Protein AF-A0A4D4K3Z1-F1 (afdb_monomer_lite)

Organism: NCBI:txid68175

pLDDT: mean 79.56, std 26.76, range [26.59, 98.88]

InterPro domains:
  IPR036237 Xylose isomerase-like superfamily [SSF51658] (2-98)

Sequence (167 aa):
MLKTAVQEQLLPGDTLQAKWDVAQAAGYDAIELRAKGDFHFASRLDELQQARKDGVVMPTVCVDMLHFLGAFDEDLRRDAVAQMKSQLTVIAEIGGLGAQTPASYGMFSRRLPPSSPRAPRRRTARSCWPALPNSASTRARRASRSSWSRSTGTRTTWSTGWNRPPT

Foldseek 3Di:
DDAAEEEQVVFDDDALVNSQVVCVVVPHPAYAYELEPPLVLVVCLVSLLVCLVVPHHHQEYEYDYQAACLDPDPVSNVRNVVSLVSNQVSCVSSPHHHYDDDSTPPQDDCVDPVNDHDDDPPPPPPPPDDPDPDDDDPDPDPDDDDDDDDDDDDDDDDDDDDDDDDD

Radius of gyration: 27.9 Å; chains: 1; bounding box: 69×47×74 Å

Secondary structure (DSSP, 8-state):
----EEEGGGS-SSSHHHHHHHHHHTT-SEEEEEEETTTHHHHTHHHHHHHHHTT----EEEEE-S--TT-SSHHHHHHHHHHHHHHHHHHHHTT--EEE--S-SSS--TTSSS-SPPPP----TTSSS------S-SS--SS-------------------PPPP-

Structure (mmCIF, N/CA/C/O backbone):
data_AF-A0A4D4K3Z1-F1
#
_entry.id   AF-A0A4D4K3Z1-F1
#
loop_
_atom_site.group_PDB
_atom_site.id
_atom_site.type_symbol
_atom_site.label_atom_id
_atom_site.label_alt_id
_atom_site.label_comp_id
_atom_site.label_asym_id
_atom_site.label_entity_id
_atom_site.label_seq_id
_atom_site.pdbx_PDB_ins_code
_atom_site.Cartn_x
_atom_site.Cartn_y
_atom_site.Cartn_z
_atom_site.occupancy
_atom_site.B_iso_or_equiv
_atom_site.auth_seq_id
_atom_site.auth_comp_id
_atom_site.auth_asym_id
_atom_site.auth_atom_id
_atom_site.pdbx_PDB_model_num
ATOM 1 N N . MET A 1 1 ? 6.687 -8.630 22.818 1.00 84.44 1 MET A N 1
ATOM 2 C CA . MET A 1 1 ? 5.637 -9.445 22.171 1.00 84.44 1 MET A CA 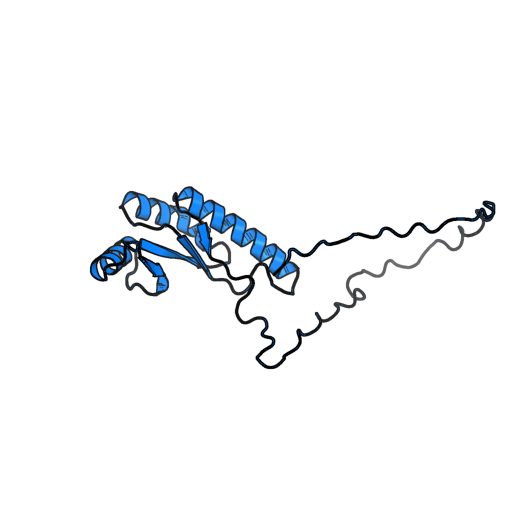1
ATOM 3 C C . MET A 1 1 ? 5.712 -9.190 20.672 1.00 84.44 1 MET A C 1
ATOM 5 O O . MET A 1 1 ? 5.969 -8.049 20.301 1.00 84.44 1 MET A O 1
ATOM 9 N N . LEU A 1 2 ? 5.608 -10.226 19.837 1.00 94.75 2 LEU A N 1
ATOM 10 C CA . LEU A 1 2 ? 5.626 -10.089 18.374 1.00 94.75 2 LEU A CA 1
ATOM 11 C C . LEU A 1 2 ? 4.287 -9.501 17.912 1.00 94.75 2 LEU A C 1
ATOM 13 O O . LEU A 1 2 ? 3.258 -10.008 18.339 1.00 94.75 2 LEU A O 1
ATOM 17 N N . LYS A 1 3 ? 4.311 -8.465 17.062 1.00 96.38 3 LYS A N 1
ATOM 18 C CA . LYS A 1 3 ? 3.110 -7.943 16.395 1.00 96.38 3 LYS A CA 1
ATOM 19 C C . LYS A 1 3 ? 2.961 -8.580 15.022 1.00 96.38 3 LYS A C 1
ATOM 21 O O . LYS A 1 3 ? 3.946 -8.666 14.286 1.00 96.38 3 LYS A O 1
ATOM 26 N N . THR A 1 4 ? 1.752 -8.993 14.678 1.00 98.12 4 THR A N 1
ATOM 27 C CA . THR A 1 4 ? 1.434 -9.666 13.417 1.00 98.12 4 THR A CA 1
ATOM 28 C C . THR A 1 4 ? 0.368 -8.904 12.641 1.00 98.12 4 THR A C 1
ATOM 30 O O . THR A 1 4 ? -0.524 -8.289 13.217 1.00 98.12 4 THR A O 1
ATOM 33 N N . ALA A 1 5 ? 0.471 -8.940 11.316 1.00 98.44 5 ALA A N 1
ATOM 34 C CA . ALA A 1 5 ? -0.517 -8.371 10.412 1.00 98.44 5 ALA A CA 1
ATOM 35 C C . ALA A 1 5 ? -0.939 -9.422 9.384 1.00 98.44 5 ALA A C 1
ATOM 37 O O . ALA A 1 5 ? -0.175 -10.339 9.072 1.00 98.44 5 ALA A O 1
ATOM 38 N N . VAL A 1 6 ? -2.143 -9.262 8.846 1.00 98.69 6 VAL A N 1
ATOM 39 C CA . VAL A 1 6 ? -2.710 -10.119 7.800 1.00 98.69 6 VAL A CA 1
ATOM 40 C C . VAL A 1 6 ? -3.044 -9.286 6.570 1.00 98.69 6 VAL A C 1
ATOM 42 O O . VAL A 1 6 ? -3.505 -8.153 6.687 1.00 98.69 6 VAL A O 1
ATOM 45 N N . GLN A 1 7 ? -2.798 -9.832 5.380 1.00 98.56 7 GLN A N 1
ATOM 46 C CA . GLN A 1 7 ? -3.092 -9.119 4.141 1.00 98.56 7 GLN A CA 1
ATOM 47 C C . GLN A 1 7 ? -4.600 -9.014 3.891 1.00 98.56 7 GLN A C 1
ATOM 49 O O . GLN A 1 7 ? -5.339 -9.989 4.032 1.00 98.56 7 GLN A O 1
ATOM 54 N N . GLU A 1 8 ? -5.039 -7.829 3.473 1.00 98.56 8 GLU A N 1
ATOM 55 C CA . GLU A 1 8 ? -6.443 -7.425 3.349 1.00 98.56 8 GLU A CA 1
ATOM 56 C C . GLU A 1 8 ? -7.311 -8.395 2.528 1.00 98.56 8 GLU A C 1
ATOM 58 O O . GLU A 1 8 ? -8.483 -8.599 2.842 1.00 98.56 8 GLU A O 1
ATOM 63 N N . GLN A 1 9 ? -6.767 -8.989 1.463 1.00 96.81 9 GLN A N 1
ATOM 64 C CA . GLN A 1 9 ? -7.505 -9.902 0.582 1.00 96.81 9 GLN A CA 1
ATOM 65 C C . GLN A 1 9 ? -7.733 -11.300 1.169 1.00 96.81 9 GLN A C 1
ATOM 67 O O . GLN A 1 9 ? -8.486 -12.077 0.589 1.00 96.81 9 GLN A O 1
ATOM 72 N N . LEU A 1 10 ? -7.059 -11.640 2.270 1.00 98.00 10 LEU A N 1
ATOM 73 C CA . LEU A 1 10 ? -7.222 -12.925 2.957 1.00 98.00 10 LEU A CA 1
ATOM 74 C C . LEU A 1 10 ? -8.355 -12.885 3.990 1.00 98.00 10 LEU A C 1
ATOM 76 O O . LEU A 1 10 ? -8.778 -13.931 4.475 1.00 98.00 10 LEU A O 1
ATOM 80 N N . LEU A 1 11 ? -8.838 -11.686 4.323 1.00 98.31 11 LEU A N 1
ATOM 81 C CA . LEU A 1 11 ? -9.915 -11.474 5.277 1.00 98.31 11 LEU A CA 1
ATOM 82 C C . LEU A 1 11 ? -11.273 -11.436 4.557 1.00 98.31 11 LEU A C 1
ATOM 84 O O . LEU A 1 11 ? -11.432 -10.652 3.613 1.00 98.31 11 LEU A O 1
ATOM 88 N N . PRO A 1 12 ? -12.266 -12.233 4.991 1.00 98.00 12 PRO A N 1
ATOM 89 C CA . PRO A 1 12 ? -13.636 -12.105 4.510 1.00 98.00 12 PRO A CA 1
ATOM 90 C C . PRO A 1 12 ? -14.274 -10.800 5.009 1.00 98.00 12 PRO A C 1
ATOM 92 O O . PRO A 1 12 ? -13.917 -10.286 6.068 1.00 98.00 12 PRO A O 1
ATOM 95 N N . GLY A 1 13 ? -15.249 -10.294 4.253 1.00 97.12 13 GLY A N 1
ATOM 96 C CA . GLY A 1 13 ? -16.005 -9.087 4.584 1.00 97.12 13 GLY A CA 1
ATOM 97 C C . GLY A 1 13 ? -15.939 -8.026 3.488 1.00 97.12 13 GLY A C 1
ATOM 98 O O . GLY A 1 13 ? -14.945 -7.910 2.767 1.00 97.12 13 GLY A O 1
ATOM 99 N N . ASP A 1 14 ? -17.010 -7.241 3.389 1.00 97.19 14 ASP A N 1
ATOM 100 C CA . ASP A 1 14 ? -17.176 -6.228 2.340 1.00 97.19 14 ASP A CA 1
ATOM 101 C C . ASP A 1 14 ? -16.607 -4.855 2.734 1.00 97.19 14 ASP A C 1
ATOM 103 O O . ASP A 1 14 ? -16.372 -4.012 1.872 1.00 97.19 14 ASP A O 1
ATOM 107 N N . THR A 1 15 ? -16.345 -4.631 4.027 1.00 98.38 15 THR A N 1
ATOM 108 C CA . THR A 1 15 ? -15.773 -3.386 4.565 1.00 98.38 15 THR A CA 1
ATOM 109 C C . THR A 1 15 ? -14.514 -3.659 5.383 1.00 98.38 15 THR A C 1
ATOM 111 O O . THR A 1 15 ? -14.310 -4.763 5.894 1.00 98.38 15 THR A O 1
ATOM 114 N N . LEU A 1 16 ? -13.659 -2.644 5.547 1.00 98.62 16 LEU A N 1
ATOM 115 C CA . LEU A 1 16 ? -12.454 -2.754 6.377 1.00 98.62 16 LEU A CA 1
ATOM 116 C C . LEU A 1 16 ? -12.773 -2.999 7.854 1.00 98.62 16 LEU A C 1
ATOM 118 O O . LEU A 1 16 ? -12.012 -3.687 8.522 1.00 98.62 16 LEU A O 1
ATOM 122 N N . GLN A 1 17 ? -13.904 -2.499 8.344 1.00 98.75 17 GLN A N 1
ATOM 123 C CA . GLN A 1 17 ? -14.390 -2.719 9.703 1.00 98.75 17 GLN A CA 1
ATOM 124 C C . GLN A 1 17 ? -14.770 -4.191 9.907 1.00 98.75 17 GLN A C 1
ATOM 126 O O . GLN A 1 17 ? -14.273 -4.826 10.829 1.00 98.75 17 GLN A O 1
ATOM 131 N N . ALA A 1 18 ? -15.550 -4.776 8.989 1.00 98.75 18 ALA A N 1
ATOM 132 C CA . ALA A 1 18 ? -15.897 -6.196 9.062 1.00 98.75 18 ALA A CA 1
ATOM 133 C C . ALA A 1 18 ? -14.648 -7.090 8.969 1.00 98.75 18 ALA A C 1
ATOM 135 O O . ALA A 1 18 ? -14.500 -8.056 9.716 1.00 98.75 18 ALA A O 1
ATOM 136 N N . LYS A 1 19 ? -13.703 -6.735 8.089 1.00 98.88 19 LYS A N 1
ATOM 137 C CA . LYS A 1 19 ? -12.403 -7.415 8.000 1.00 98.88 19 LYS A CA 1
ATOM 138 C C . LYS A 1 19 ? -11.589 -7.269 9.289 1.00 98.88 19 LYS A C 1
ATOM 140 O O . LYS A 1 19 ? -10.905 -8.210 9.682 1.00 98.88 19 LYS A O 1
ATOM 145 N N . TRP A 1 20 ? -11.660 -6.115 9.950 1.00 98.81 20 TRP A N 1
ATOM 146 C CA . TRP A 1 20 ? -10.966 -5.850 11.208 1.00 98.81 20 TRP A CA 1
ATOM 147 C C . TRP A 1 20 ? -11.503 -6.690 12.361 1.00 98.81 20 TRP A C 1
ATOM 149 O O . TRP A 1 20 ? -10.710 -7.246 13.119 1.00 98.81 20 TRP A O 1
ATOM 159 N N . ASP A 1 21 ? -12.818 -6.871 12.445 1.00 98.69 21 ASP A N 1
ATOM 160 C CA . ASP A 1 21 ? -13.427 -7.772 13.426 1.00 98.69 21 ASP A CA 1
ATOM 161 C C . ASP A 1 21 ? -12.905 -9.206 13.260 1.00 98.69 21 ASP A C 1
ATOM 163 O O . ASP A 1 21 ? -12.521 -9.856 14.235 1.00 98.69 21 ASP A O 1
ATOM 167 N N . VAL A 1 22 ? -12.795 -9.681 12.014 1.00 98.75 22 VAL A N 1
ATOM 168 C CA . VAL A 1 22 ? -12.236 -11.008 11.715 1.00 98.75 22 VAL A CA 1
ATOM 169 C C . VAL A 1 22 ? -10.745 -11.083 12.050 1.00 98.75 22 VAL A C 1
ATOM 171 O O . VAL A 1 22 ? -10.296 -12.074 12.625 1.00 98.75 22 VAL A O 1
ATOM 174 N N . ALA A 1 23 ? -9.971 -10.044 11.726 1.00 98.69 23 ALA A N 1
ATOM 175 C CA . ALA A 1 23 ? -8.544 -9.989 12.033 1.00 98.69 23 ALA A CA 1
ATOM 176 C C . ALA A 1 23 ? -8.290 -10.070 13.547 1.00 98.69 23 ALA A C 1
ATOM 178 O O . ALA A 1 23 ? -7.469 -10.876 13.987 1.00 98.69 23 ALA A O 1
ATOM 179 N N . GLN A 1 24 ? -9.043 -9.302 14.340 1.00 98.56 24 GLN A N 1
ATOM 180 C CA . GLN A 1 24 ? -8.954 -9.325 15.799 1.00 98.56 24 GLN A CA 1
ATOM 181 C C . GLN A 1 24 ? -9.377 -10.679 16.372 1.00 98.56 24 GLN A C 1
ATOM 183 O O . GLN A 1 24 ? -8.676 -11.227 17.222 1.00 98.56 24 GLN A O 1
ATOM 188 N N . ALA A 1 25 ? -10.476 -11.261 15.880 1.00 98.56 25 ALA A N 1
ATOM 189 C CA . ALA A 1 25 ? -10.926 -12.585 16.310 1.00 98.56 25 ALA A CA 1
ATOM 190 C C . ALA A 1 25 ? -9.891 -13.687 16.012 1.00 98.56 25 ALA A C 1
ATOM 192 O O . ALA A 1 25 ? -9.774 -14.649 16.770 1.00 98.56 25 ALA A O 1
ATOM 193 N N . ALA A 1 26 ? -9.116 -13.535 14.934 1.00 98.19 26 ALA A N 1
ATOM 194 C CA . ALA A 1 26 ? -8.017 -14.429 14.575 1.00 98.19 26 ALA A CA 1
ATOM 195 C C . ALA A 1 26 ? -6.696 -14.132 15.317 1.00 98.19 26 ALA A C 1
ATOM 197 O O . ALA A 1 26 ? -5.736 -14.888 15.171 1.00 98.19 26 ALA A O 1
ATOM 198 N N . GLY A 1 27 ? -6.635 -13.064 16.120 1.00 98.19 27 GLY A N 1
ATOM 199 C CA . GLY A 1 27 ? -5.460 -12.689 16.911 1.00 98.19 27 GLY A CA 1
ATOM 200 C C . GLY A 1 27 ? -4.410 -11.859 16.166 1.00 98.19 27 GLY A C 1
ATOM 201 O O . GLY A 1 27 ? -3.275 -11.775 16.634 1.00 98.19 27 GLY A O 1
ATOM 202 N N . TYR A 1 28 ? -4.756 -11.254 15.026 1.00 98.62 28 TYR A N 1
ATOM 203 C CA . TYR A 1 28 ? -3.880 -10.304 14.337 1.00 98.62 28 TYR A CA 1
ATOM 204 C C . TYR A 1 28 ? -3.954 -8.913 14.970 1.00 98.62 28 TYR A C 1
ATOM 206 O O . TYR A 1 28 ? -5.015 -8.454 15.386 1.00 98.62 28 TYR A O 1
ATOM 214 N N . ASP A 1 29 ? -2.827 -8.203 14.965 1.00 98.56 29 ASP A N 1
ATOM 215 C CA . ASP A 1 29 ? -2.718 -6.848 15.512 1.00 98.56 29 ASP A CA 1
ATOM 216 C C . ASP A 1 29 ? -3.020 -5.755 14.472 1.00 98.56 29 ASP A C 1
ATOM 218 O O . ASP A 1 29 ? -3.081 -4.573 14.818 1.00 98.56 29 ASP A O 1
ATOM 222 N N . ALA A 1 30 ? -3.124 -6.119 13.189 1.00 98.69 30 ALA A N 1
ATOM 223 C CA . ALA A 1 30 ? -3.214 -5.173 12.081 1.00 98.69 30 ALA A CA 1
ATOM 224 C C . ALA A 1 30 ? -3.653 -5.813 10.751 1.00 98.69 30 ALA A C 1
ATOM 226 O O . ALA A 1 30 ? -3.501 -7.018 10.535 1.00 98.69 30 ALA A O 1
ATOM 227 N N . ILE A 1 31 ? -4.096 -4.966 9.818 1.00 98.81 31 ILE A N 1
ATOM 228 C CA . ILE A 1 31 ? -4.326 -5.302 8.408 1.00 98.81 31 ILE A CA 1
ATOM 229 C C . ILE A 1 31 ? -3.220 -4.681 7.546 1.00 98.81 31 ILE A C 1
ATOM 231 O O . ILE A 1 31 ? -2.993 -3.473 7.587 1.00 98.81 31 ILE A O 1
ATOM 235 N N . GLU A 1 32 ? -2.559 -5.489 6.720 1.00 98.81 32 GLU A N 1
ATOM 236 C CA . GLU A 1 32 ? -1.735 -4.995 5.616 1.00 98.81 32 GLU A CA 1
ATOM 237 C C . GLU A 1 32 ? -2.620 -4.783 4.384 1.00 98.81 32 GLU A C 1
ATOM 239 O O . GLU A 1 32 ? -3.145 -5.733 3.801 1.00 98.81 32 GLU A O 1
ATOM 244 N N . LEU A 1 33 ? -2.808 -3.521 4.003 1.00 98.81 33 LEU A N 1
ATOM 245 C CA . LEU A 1 33 ? -3.702 -3.121 2.920 1.00 98.81 33 LEU A CA 1
ATOM 246 C C . LEU A 1 33 ? -3.246 -3.653 1.560 1.00 98.81 33 LEU A C 1
ATOM 248 O O . LEU A 1 33 ? -2.057 -3.864 1.321 1.00 98.81 33 LEU A O 1
ATOM 252 N N . ARG A 1 34 ? -4.185 -3.788 0.623 1.00 98.12 34 ARG A N 1
ATOM 253 C CA . ARG A 1 34 ? -3.887 -4.128 -0.771 1.00 98.12 34 ARG A CA 1
ATOM 254 C C . ARG A 1 34 ? -3.827 -2.867 -1.636 1.00 98.12 34 ARG A C 1
ATOM 256 O O . ARG A 1 34 ? -4.861 -2.282 -1.971 1.00 98.12 34 ARG A O 1
ATOM 263 N N . ALA A 1 35 ? -2.629 -2.488 -2.083 1.00 97.19 35 ALA A N 1
ATOM 264 C CA . ALA A 1 35 ? -2.448 -1.416 -3.062 1.00 97.19 35 ALA A CA 1
ATOM 265 C C . ALA A 1 35 ? -2.536 -1.949 -4.491 1.00 97.19 35 ALA A C 1
ATOM 267 O O . ALA A 1 35 ? -1.520 -2.139 -5.165 1.00 97.19 35 ALA A O 1
ATOM 268 N N . LYS A 1 36 ? -3.766 -2.163 -4.965 1.00 97.06 36 LYS A N 1
ATOM 269 C CA . LYS A 1 36 ? -4.001 -2.447 -6.382 1.00 97.06 36 LYS A CA 1
ATOM 270 C C . LYS A 1 36 ? -3.511 -1.273 -7.246 1.00 97.06 36 LYS A C 1
ATOM 272 O O . LYS A 1 36 ? -3.716 -0.113 -6.877 1.00 97.06 36 LYS A O 1
ATOM 277 N N . GLY A 1 37 ? -2.877 -1.595 -8.375 1.00 95.44 37 GLY A N 1
ATOM 278 C CA . GLY A 1 37 ? -2.403 -0.633 -9.378 1.00 95.44 37 GLY A CA 1
ATOM 279 C C . GLY A 1 37 ? -3.506 0.199 -10.036 1.00 95.44 37 GLY A C 1
ATOM 280 O O . GLY A 1 37 ? -4.649 0.225 -9.579 1.00 95.44 37 GLY A O 1
ATOM 281 N N . ASP A 1 38 ? -3.151 0.899 -11.114 1.00 97.44 38 ASP A N 1
ATOM 282 C CA . ASP A 1 38 ? -4.041 1.823 -11.835 1.00 97.44 38 ASP A CA 1
ATOM 283 C C . ASP A 1 38 ? -4.632 2.917 -10.929 1.00 97.44 38 ASP A C 1
ATOM 285 O O . ASP A 1 38 ? -5.770 3.343 -11.102 1.00 97.44 38 ASP A O 1
ATOM 289 N N . PHE A 1 39 ? -3.860 3.355 -9.925 1.00 98.19 39 PHE A N 1
ATOM 290 C CA . PHE A 1 39 ? -4.276 4.328 -8.909 1.00 98.19 39 PHE A CA 1
ATOM 291 C C . PHE A 1 39 ? -5.526 3.932 -8.101 1.00 98.19 39 PHE A C 1
ATOM 293 O O . PHE A 1 39 ? -6.070 4.757 -7.366 1.00 98.19 39 PHE A O 1
ATOM 300 N N . HIS A 1 40 ? -5.944 2.662 -8.143 1.00 98.12 40 HIS A N 1
ATOM 301 C CA . HIS A 1 40 ? -7.095 2.169 -7.385 1.00 98.12 40 HIS A CA 1
ATOM 302 C C . HIS A 1 40 ? -6.917 2.340 -5.870 1.00 98.12 40 HIS A C 1
ATOM 304 O O . HIS A 1 40 ? -7.874 2.582 -5.141 1.00 98.12 40 HIS A O 1
ATOM 310 N N . PHE A 1 41 ? -5.690 2.226 -5.358 1.00 98.06 41 PHE A N 1
ATOM 311 C CA . PHE A 1 41 ? -5.448 2.494 -3.941 1.00 98.06 41 PHE A CA 1
ATOM 312 C C . PHE A 1 41 ? -5.749 3.953 -3.561 1.00 98.06 41 PHE A C 1
ATOM 314 O O . PHE A 1 41 ? -6.319 4.205 -2.504 1.00 98.06 41 PHE A O 1
ATOM 321 N N . ALA A 1 42 ? -5.446 4.907 -4.446 1.00 98.50 42 ALA A N 1
ATOM 322 C CA . ALA A 1 42 ? -5.753 6.316 -4.219 1.00 98.50 42 ALA A CA 1
ATOM 323 C C . ALA A 1 42 ? -7.249 6.618 -4.293 1.00 98.50 42 ALA A C 1
ATOM 325 O O . ALA A 1 42 ? -7.736 7.426 -3.507 1.00 98.50 42 ALA A O 1
ATOM 326 N N . SER A 1 43 ? -8.003 5.931 -5.158 1.00 98.50 43 SER A N 1
ATOM 327 C CA . SER A 1 43 ? -9.461 6.102 -5.205 1.00 98.50 43 SER A CA 1
ATOM 328 C C . SER A 1 43 ? -10.178 5.621 -3.939 1.00 98.50 43 SER A C 1
ATOM 330 O O . SER A 1 43 ? -11.351 5.925 -3.764 1.00 98.50 43 SER A O 1
ATOM 332 N N . ARG A 1 44 ? -9.495 4.880 -3.054 1.00 98.19 44 ARG A N 1
ATOM 333 C CA . ARG A 1 44 ? -10.029 4.419 -1.764 1.00 98.19 44 ARG A CA 1
ATOM 334 C C . ARG A 1 44 ? -9.731 5.364 -0.598 1.00 98.19 44 ARG A C 1
ATOM 336 O O . ARG A 1 44 ? -10.053 5.020 0.532 1.00 98.19 44 ARG A O 1
ATOM 343 N N . LEU A 1 45 ? -9.101 6.522 -0.819 1.00 98.62 45 LEU A N 1
ATOM 344 C CA . LEU A 1 45 ? -8.611 7.360 0.284 1.00 98.62 45 LEU A CA 1
ATOM 345 C C . LEU A 1 45 ? -9.697 7.684 1.325 1.00 98.62 45 LEU A C 1
ATOM 347 O O . LEU A 1 45 ? -9.442 7.526 2.517 1.00 98.62 45 LEU A O 1
ATOM 351 N N . ASP A 1 46 ? -10.905 8.047 0.893 1.00 98.56 46 ASP A N 1
ATOM 352 C CA . ASP A 1 46 ? -12.010 8.374 1.806 1.00 98.56 46 ASP A CA 1
ATOM 353 C C . ASP A 1 46 ? -12.445 7.163 2.655 1.00 98.56 46 ASP A C 1
ATOM 355 O O . ASP A 1 46 ? -12.614 7.280 3.870 1.00 98.56 46 ASP A O 1
ATOM 359 N N . GLU A 1 47 ? -12.556 5.979 2.039 1.00 98.56 47 GLU A N 1
ATOM 360 C CA . GLU A 1 47 ? -12.841 4.706 2.725 1.00 98.56 47 GLU A CA 1
ATOM 361 C C . GLU A 1 47 ? -11.767 4.407 3.782 1.00 98.56 47 GLU A C 1
ATOM 363 O O . GLU A 1 47 ? -12.080 4.090 4.930 1.00 98.56 47 GLU A O 1
ATOM 368 N N . LEU A 1 48 ? -10.492 4.553 3.411 1.00 98.75 48 LEU A N 1
ATOM 369 C CA . LEU A 1 48 ? -9.350 4.273 4.280 1.00 98.75 48 LEU A CA 1
ATOM 370 C C . LEU A 1 48 ? -9.267 5.263 5.450 1.00 98.75 48 LEU A C 1
ATOM 372 O O . LEU A 1 48 ? -8.979 4.874 6.584 1.00 98.75 48 LEU A O 1
ATOM 376 N N . GLN A 1 49 ? -9.546 6.543 5.203 1.00 98.75 49 GLN A N 1
ATOM 377 C CA . GLN A 1 49 ? -9.616 7.554 6.254 1.00 98.75 49 GLN A CA 1
ATOM 378 C C . GLN A 1 49 ? -10.763 7.272 7.224 1.00 98.75 49 GLN A C 1
ATOM 380 O O . GLN A 1 49 ? -10.584 7.442 8.432 1.00 98.75 49 GLN A O 1
ATOM 385 N N . GLN A 1 50 ? -11.920 6.831 6.726 1.00 98.75 50 GLN A N 1
ATOM 386 C CA . GLN A 1 50 ? -13.039 6.457 7.585 1.00 98.75 50 GLN A CA 1
ATOM 387 C C . GLN A 1 50 ? -12.705 5.221 8.427 1.00 98.75 50 GLN A C 1
ATOM 389 O O . GLN A 1 50 ? -12.833 5.274 9.646 1.00 98.75 50 GLN A O 1
ATOM 394 N N . ALA A 1 51 ? -12.159 4.165 7.820 1.00 98.75 51 ALA A N 1
ATOM 395 C CA . ALA A 1 51 ? -11.711 2.973 8.541 1.00 98.75 51 ALA A CA 1
ATOM 396 C C . ALA A 1 51 ? -10.691 3.305 9.644 1.00 98.75 51 ALA A C 1
ATOM 398 O O . ALA A 1 51 ? -10.791 2.795 10.760 1.00 98.75 51 ALA A O 1
ATOM 399 N N . ARG A 1 52 ? -9.747 4.220 9.379 1.00 98.56 52 ARG A N 1
ATOM 400 C CA . ARG A 1 52 ? -8.813 4.711 10.404 1.00 98.56 52 ARG A CA 1
ATOM 401 C C . ARG A 1 52 ? -9.540 5.413 11.555 1.00 98.56 52 ARG A C 1
ATOM 403 O O . ARG A 1 52 ? -9.195 5.170 12.709 1.00 98.56 52 ARG A O 1
ATOM 410 N N . LYS A 1 53 ? -10.505 6.295 11.264 1.00 98.62 53 LYS A N 1
ATOM 411 C CA . LYS A 1 53 ? -11.300 6.993 12.296 1.00 98.62 53 LYS A CA 1
ATOM 412 C C . LYS A 1 53 ? -12.091 6.009 13.157 1.00 98.62 53 LYS A C 1
ATOM 414 O O . LYS A 1 53 ? -12.190 6.218 14.361 1.00 98.62 53 LYS A O 1
ATOM 419 N N . ASP A 1 54 ? -12.571 4.930 12.549 1.00 98.69 54 ASP A N 1
ATOM 420 C CA . ASP A 1 54 ? -13.321 3.866 13.222 1.00 98.69 54 ASP A CA 1
ATOM 421 C C . ASP A 1 54 ? -12.415 2.890 14.001 1.00 98.69 54 ASP A C 1
ATOM 423 O O . ASP A 1 54 ? -12.906 1.971 14.652 1.00 98.69 54 ASP A O 1
ATOM 427 N N . GLY A 1 55 ? -11.091 3.088 13.972 1.00 98.50 55 GLY A N 1
ATOM 428 C CA . GLY A 1 55 ? -10.130 2.335 14.779 1.00 98.50 55 GLY A CA 1
ATOM 429 C C . GLY A 1 55 ? -9.480 1.139 14.081 1.00 98.50 55 GLY A C 1
ATOM 430 O O . GLY A 1 55 ? -8.775 0.374 14.739 1.00 98.50 55 GLY A O 1
ATOM 431 N N . VAL A 1 56 ? -9.659 0.972 12.767 1.00 98.75 56 VAL A N 1
ATOM 432 C CA . VAL A 1 56 ? -8.984 -0.092 12.010 1.00 98.75 56 VAL A CA 1
ATOM 433 C C . VAL A 1 56 ? -7.480 0.191 11.929 1.00 98.75 56 VAL A C 1
ATOM 435 O O . VAL A 1 56 ? -7.047 1.259 11.486 1.00 98.75 56 VAL A O 1
ATOM 438 N N . VAL A 1 57 ? -6.660 -0.784 12.332 1.00 98.62 57 VAL A N 1
ATOM 439 C CA . VAL A 1 57 ? -5.196 -0.650 12.377 1.00 98.62 57 VAL A CA 1
ATOM 440 C C . VAL A 1 57 ? -4.579 -1.099 11.049 1.00 98.62 57 VAL A C 1
ATOM 442 O O . VAL A 1 57 ? -4.541 -2.289 10.743 1.00 98.62 57 VAL A O 1
ATOM 445 N N . MET A 1 58 ? -4.068 -0.143 10.262 1.00 98.69 58 MET A N 1
ATOM 446 C CA . MET A 1 58 ? -3.573 -0.361 8.888 1.00 98.69 58 MET A CA 1
ATOM 447 C C . MET A 1 58 ? -2.143 0.182 8.694 1.00 98.69 58 MET A C 1
ATOM 449 O O . MET A 1 58 ? -1.950 1.233 8.079 1.00 98.69 58 MET A O 1
ATOM 453 N N . PRO A 1 59 ? -1.112 -0.464 9.266 1.00 98.38 59 PRO A N 1
ATOM 454 C CA . PRO A 1 59 ? 0.232 0.099 9.336 1.00 98.38 59 PRO A CA 1
ATOM 455 C C . PRO A 1 59 ? 1.010 -0.028 8.026 1.00 98.38 59 PRO A C 1
ATOM 457 O O . PRO A 1 59 ? 1.952 0.729 7.818 1.00 98.38 59 PRO A O 1
ATOM 460 N N . THR A 1 60 ? 0.681 -0.975 7.153 1.00 98.62 60 THR A N 1
ATOM 461 C CA . THR A 1 60 ? 1.425 -1.212 5.911 1.00 98.62 60 THR A CA 1
ATOM 462 C C . THR A 1 60 ? 0.485 -1.481 4.753 1.00 98.62 60 THR A C 1
ATOM 464 O O . THR A 1 60 ? -0.695 -1.785 4.932 1.00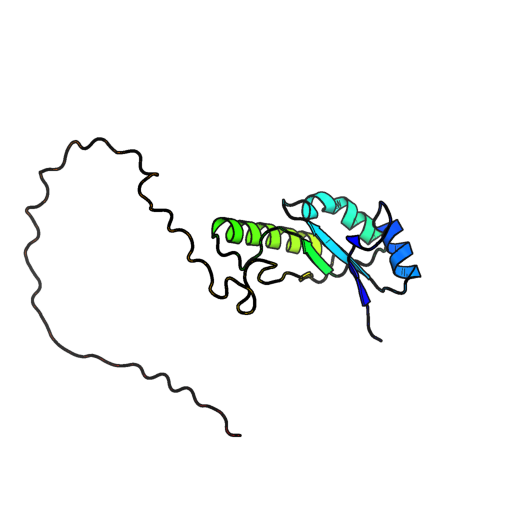 98.62 60 THR A O 1
ATOM 467 N N . VAL A 1 61 ? 1.027 -1.359 3.546 1.00 98.56 61 VAL A N 1
ATOM 468 C CA . VAL A 1 61 ? 0.348 -1.735 2.313 1.00 98.56 61 VAL A CA 1
ATOM 469 C C . VAL A 1 61 ? 1.250 -2.638 1.475 1.00 98.56 61 VAL A C 1
ATOM 471 O O . VAL A 1 61 ? 2.445 -2.374 1.348 1.00 98.56 61 VAL A O 1
ATOM 474 N N . CYS A 1 62 ? 0.695 -3.700 0.900 1.00 98.31 62 CYS A N 1
ATOM 475 C CA . CYS A 1 62 ? 1.370 -4.561 -0.063 1.00 98.31 62 CYS A CA 1
ATOM 476 C C . CYS A 1 62 ? 1.021 -4.116 -1.484 1.00 98.31 62 CYS A C 1
ATOM 478 O O . CYS A 1 62 ? -0.155 -3.958 -1.829 1.00 98.31 62 CYS A O 1
ATOM 480 N N . VAL A 1 63 ? 2.044 -3.909 -2.308 1.00 97.44 63 VAL A N 1
ATOM 481 C CA . VAL A 1 63 ? 1.872 -3.513 -3.706 1.00 97.44 63 VAL A CA 1
ATOM 482 C C . VAL A 1 63 ? 1.326 -4.677 -4.524 1.00 97.44 63 VAL A C 1
ATOM 484 O O . VAL A 1 63 ? 1.973 -5.717 -4.633 1.00 97.44 63 VAL A O 1
ATOM 487 N N . ASP A 1 64 ? 0.173 -4.469 -5.158 1.00 96.69 64 ASP A N 1
ATOM 488 C CA . ASP A 1 64 ? -0.472 -5.442 -6.036 1.00 96.69 64 ASP A CA 1
ATOM 489 C C . ASP A 1 64 ? -0.646 -4.871 -7.448 1.00 96.69 64 ASP A C 1
ATOM 491 O O . ASP A 1 64 ? -1.639 -4.226 -7.797 1.00 96.69 64 ASP A O 1
ATOM 495 N N . MET A 1 65 ? 0.384 -5.078 -8.264 1.00 94.69 65 MET A N 1
ATOM 496 C CA . MET A 1 65 ? 0.465 -4.592 -9.637 1.00 94.69 65 MET A CA 1
ATOM 497 C C . MET A 1 65 ? 1.130 -5.637 -10.531 1.00 94.69 65 MET A C 1
ATOM 499 O O . MET A 1 65 ? 1.879 -6.495 -10.062 1.00 94.69 65 MET A O 1
ATOM 503 N N . LEU A 1 66 ? 0.899 -5.540 -11.841 1.00 92.88 66 LEU A N 1
ATOM 504 C CA . LEU A 1 66 ? 1.490 -6.455 -12.827 1.00 92.88 66 LEU A CA 1
ATOM 505 C C . LEU A 1 66 ? 2.951 -6.125 -13.173 1.00 92.88 66 LEU A C 1
ATOM 507 O O . LEU A 1 66 ? 3.631 -6.911 -13.834 1.00 92.88 66 LEU A O 1
ATOM 511 N N . HIS A 1 67 ? 3.455 -4.981 -12.713 1.00 95.31 67 HIS A N 1
ATOM 512 C CA . HIS A 1 67 ? 4.819 -4.517 -12.938 1.00 95.31 67 HIS A CA 1
ATOM 513 C C . HIS A 1 67 ? 5.342 -3.746 -11.725 1.00 95.31 67 HIS A C 1
ATOM 515 O O . HIS A 1 67 ? 4.587 -3.194 -10.930 1.00 95.31 67 HIS A O 1
ATOM 521 N N . PHE A 1 68 ? 6.668 -3.725 -11.588 1.00 97.12 68 PHE A N 1
ATOM 522 C CA . PHE A 1 68 ? 7.374 -3.184 -10.425 1.00 97.12 68 PHE A CA 1
ATOM 523 C C . PHE A 1 68 ? 8.590 -2.364 -10.866 1.00 97.12 68 PHE A C 1
ATOM 525 O O . PHE A 1 68 ? 8.949 -2.331 -12.045 1.00 97.12 68 PHE A O 1
ATOM 532 N N . LEU A 1 69 ? 9.274 -1.748 -9.902 1.00 96.69 69 LEU A N 1
ATOM 533 C CA . LEU A 1 69 ? 10.444 -0.892 -10.130 1.00 96.69 69 LEU A CA 1
ATOM 534 C C . LEU A 1 69 ? 11.569 -1.575 -10.930 1.00 96.69 69 LEU A C 1
ATOM 536 O O . LEU A 1 69 ? 12.303 -0.913 -11.659 1.00 96.69 69 LEU A O 1
ATOM 540 N N . GLY A 1 70 ? 11.700 -2.897 -10.815 1.00 95.56 70 GLY A N 1
ATOM 541 C CA . GLY A 1 70 ? 12.686 -3.705 -11.526 1.00 95.56 70 GLY A CA 1
ATOM 542 C C . GLY A 1 70 ? 12.271 -4.155 -12.928 1.00 95.56 70 GLY A C 1
ATOM 543 O O . GLY A 1 70 ? 12.997 -4.958 -13.511 1.00 95.56 70 GLY A O 1
ATOM 544 N N . ALA A 1 71 ? 11.138 -3.691 -13.474 1.00 95.12 71 ALA A N 1
ATOM 545 C CA . ALA A 1 71 ? 10.688 -4.070 -14.815 1.00 95.12 71 ALA A CA 1
ATOM 546 C C . ALA A 1 71 ? 11.784 -3.843 -15.876 1.00 95.12 71 ALA A C 1
ATOM 548 O O . ALA A 1 71 ? 12.515 -2.852 -15.838 1.00 95.12 71 ALA A O 1
ATOM 549 N N . PHE A 1 72 ? 11.921 -4.750 -16.847 1.00 92.69 72 PHE A N 1
ATOM 550 C CA . PHE A 1 72 ? 12.878 -4.552 -17.946 1.00 92.69 72 PHE A CA 1
ATOM 551 C C . PHE A 1 72 ? 12.421 -3.469 -18.927 1.00 92.69 72 PHE A C 1
ATOM 553 O O . PHE A 1 72 ? 13.256 -2.713 -19.432 1.00 92.69 72 PHE A O 1
ATOM 560 N N . ASP A 1 73 ? 11.111 -3.374 -19.153 1.00 93.81 73 ASP A N 1
ATOM 561 C CA . ASP A 1 73 ? 10.493 -2.329 -19.962 1.00 93.81 73 ASP A CA 1
ATOM 562 C C . ASP A 1 73 ? 10.557 -0.974 -19.240 1.00 93.81 73 ASP A C 1
ATOM 564 O O . ASP A 1 73 ? 10.252 -0.866 -18.051 1.00 93.81 73 ASP A O 1
ATOM 568 N N . GLU A 1 74 ? 11.010 0.059 -19.948 1.00 95.88 74 GLU A N 1
ATOM 569 C CA . GLU A 1 74 ? 11.207 1.383 -19.361 1.00 95.88 74 GLU A CA 1
ATOM 570 C C . GLU A 1 74 ? 9.887 2.091 -19.050 1.00 95.88 74 GLU A C 1
ATOM 572 O O . GLU A 1 74 ? 9.793 2.763 -18.023 1.00 95.88 74 GLU A O 1
ATOM 577 N N . ASP A 1 75 ? 8.871 1.918 -19.890 1.00 97.25 75 ASP A N 1
ATOM 578 C CA . ASP A 1 75 ? 7.575 2.566 -19.721 1.00 97.25 75 ASP A CA 1
ATOM 579 C C . ASP A 1 75 ? 6.878 1.981 -18.486 1.00 97.25 75 ASP A C 1
ATOM 581 O O . ASP A 1 75 ? 6.395 2.733 -17.639 1.00 97.25 75 ASP A O 1
ATOM 585 N N . LEU A 1 76 ? 6.962 0.656 -18.305 1.00 96.75 76 LEU A N 1
ATOM 586 C CA . LEU A 1 76 ? 6.481 -0.018 -17.093 1.00 96.75 76 LEU A CA 1
ATOM 587 C C . LEU A 1 76 ? 7.245 0.415 -15.835 1.00 96.75 76 LEU A C 1
ATOM 589 O O . LEU A 1 76 ? 6.634 0.596 -14.785 1.00 96.75 76 LEU A O 1
ATOM 593 N N . ARG A 1 77 ? 8.568 0.632 -15.905 1.00 97.06 77 ARG A N 1
ATOM 594 C CA . ARG A 1 77 ? 9.304 1.190 -14.752 1.00 97.06 77 ARG A CA 1
ATOM 595 C C . ARG A 1 77 ? 8.833 2.596 -14.405 1.00 97.06 77 ARG A C 1
ATOM 597 O O . ARG A 1 77 ? 8.704 2.911 -13.223 1.00 97.06 77 ARG A O 1
ATOM 604 N N . ARG A 1 78 ? 8.612 3.453 -15.408 1.00 98.25 78 ARG A N 1
ATOM 605 C CA . ARG A 1 78 ? 8.138 4.825 -15.173 1.00 98.25 78 ARG A CA 1
ATOM 606 C C . ARG A 1 78 ? 6.741 4.825 -14.559 1.00 98.25 78 ARG A C 1
ATOM 608 O O . ARG A 1 78 ? 6.519 5.580 -13.615 1.00 98.25 78 ARG A O 1
ATOM 615 N N . ASP A 1 79 ? 5.855 3.944 -15.018 1.00 98.31 79 ASP A N 1
ATOM 616 C CA . ASP A 1 79 ? 4.540 3.769 -14.399 1.00 98.31 79 ASP A CA 1
ATOM 617 C C . ASP A 1 79 ? 4.647 3.248 -12.956 1.00 98.31 79 ASP A C 1
ATOM 619 O O . ASP A 1 79 ? 4.081 3.853 -12.050 1.00 98.31 79 ASP A O 1
ATOM 623 N N . ALA A 1 80 ? 5.475 2.227 -12.691 1.00 98.19 80 ALA A N 1
ATOM 624 C CA . ALA A 1 80 ? 5.696 1.724 -11.330 1.00 98.19 80 ALA A CA 1
ATOM 625 C C . ALA A 1 80 ? 6.155 2.828 -10.362 1.00 98.19 80 ALA A C 1
ATOM 627 O O . ALA A 1 80 ? 5.719 2.863 -9.214 1.00 98.19 80 ALA A O 1
ATOM 628 N N . VAL A 1 81 ? 7.004 3.761 -10.809 1.00 98.44 81 VAL A N 1
ATOM 629 C CA . VAL A 1 81 ? 7.408 4.922 -9.996 1.00 98.44 81 VAL A CA 1
ATOM 630 C C . VAL A 1 81 ? 6.222 5.845 -9.702 1.00 98.44 81 VAL A C 1
ATOM 632 O O . VAL A 1 81 ? 6.101 6.328 -8.576 1.00 98.44 81 VAL A O 1
ATOM 635 N N . ALA A 1 82 ? 5.351 6.102 -10.680 1.00 98.50 82 ALA A N 1
ATOM 636 C CA . ALA A 1 82 ? 4.160 6.927 -10.481 1.00 98.50 82 ALA A CA 1
ATOM 637 C C . ALA A 1 82 ? 3.182 6.277 -9.488 1.00 98.50 82 ALA A C 1
ATOM 639 O O . ALA A 1 82 ? 2.732 6.933 -8.546 1.00 98.50 82 ALA A O 1
ATOM 640 N N . GLN A 1 83 ? 2.935 4.975 -9.640 1.00 98.31 83 GLN A N 1
ATOM 641 C CA . GLN A 1 83 ? 2.095 4.193 -8.733 1.00 98.31 83 GLN A CA 1
ATOM 642 C C . GLN A 1 83 ? 2.673 4.170 -7.313 1.00 98.31 83 GLN A C 1
ATOM 644 O O . GLN A 1 83 ? 1.963 4.474 -6.359 1.00 98.31 83 GLN A O 1
ATOM 649 N N . MET A 1 84 ? 3.976 3.903 -7.157 1.00 98.38 84 MET A N 1
ATOM 650 C CA . MET A 1 84 ? 4.636 3.898 -5.845 1.00 98.38 84 MET A CA 1
ATOM 651 C C . MET A 1 84 ? 4.528 5.246 -5.135 1.00 98.38 84 MET A C 1
ATOM 653 O O . MET A 1 84 ? 4.268 5.280 -3.936 1.00 98.38 84 MET A O 1
ATOM 657 N N . LYS A 1 85 ? 4.695 6.363 -5.856 1.00 98.62 85 LYS A N 1
ATOM 658 C CA . LYS A 1 85 ? 4.506 7.701 -5.276 1.00 98.62 85 LYS A CA 1
ATOM 659 C C . LYS A 1 85 ? 3.082 7.884 -4.764 1.00 98.62 85 LYS A C 1
ATOM 661 O O . LYS A 1 85 ? 2.908 8.303 -3.628 1.00 98.62 85 LYS A O 1
ATOM 666 N N . SER A 1 86 ? 2.086 7.523 -5.571 1.00 98.44 86 SER A N 1
ATOM 667 C CA . SER A 1 86 ? 0.680 7.599 -5.171 1.00 98.44 86 SER A CA 1
ATOM 668 C C . SER A 1 86 ? 0.385 6.736 -3.939 1.00 98.44 86 SER A C 1
ATOM 670 O O . SER A 1 86 ? -0.228 7.214 -2.988 1.00 98.44 86 SER A O 1
ATOM 672 N N . GLN A 1 87 ? 0.888 5.500 -3.902 1.00 98.38 87 GLN A N 1
ATOM 673 C CA . GLN A 1 87 ? 0.684 4.592 -2.773 1.00 98.38 87 GLN A CA 1
ATOM 674 C C . GLN A 1 87 ? 1.351 5.091 -1.489 1.00 98.38 87 GLN A C 1
ATOM 676 O O . GLN A 1 87 ? 0.743 5.018 -0.422 1.00 98.38 87 GLN A O 1
ATOM 681 N N . LEU A 1 88 ? 2.564 5.645 -1.593 1.00 98.56 88 LEU A N 1
ATOM 682 C CA . LEU A 1 88 ? 3.269 6.268 -0.472 1.00 98.56 88 LEU A CA 1
ATOM 683 C C . LEU A 1 88 ? 2.550 7.523 0.042 1.00 98.56 88 LEU A C 1
ATOM 685 O O . LEU A 1 88 ? 2.518 7.746 1.248 1.00 98.56 88 LEU A O 1
ATOM 689 N N . THR A 1 89 ? 1.944 8.316 -0.844 1.00 98.50 89 THR A N 1
ATOM 690 C CA . THR A 1 89 ? 1.096 9.442 -0.434 1.00 98.50 89 THR A CA 1
ATOM 691 C C . THR A 1 89 ? -0.115 8.948 0.352 1.00 98.50 89 THR A C 1
ATOM 693 O O . THR A 1 89 ? -0.325 9.392 1.473 1.00 98.50 89 THR A O 1
ATOM 696 N N . VAL A 1 90 ? -0.871 7.982 -0.174 1.00 98.56 90 VAL A N 1
ATOM 697 C CA . VAL A 1 90 ? -2.091 7.478 0.484 1.00 98.56 90 VAL A CA 1
ATOM 698 C C . VAL A 1 90 ? -1.786 6.846 1.842 1.00 98.56 90 VAL A C 1
ATOM 700 O O . VAL A 1 90 ? -2.469 7.148 2.817 1.00 98.56 90 VAL A O 1
ATOM 703 N N . ILE A 1 91 ? -0.751 6.000 1.940 1.00 98.50 91 ILE A N 1
ATOM 704 C CA . ILE A 1 91 ? -0.396 5.373 3.223 1.00 98.50 91 ILE A CA 1
ATOM 705 C C . ILE A 1 91 ? 0.049 6.422 4.253 1.00 98.50 91 ILE A C 1
ATOM 707 O O . I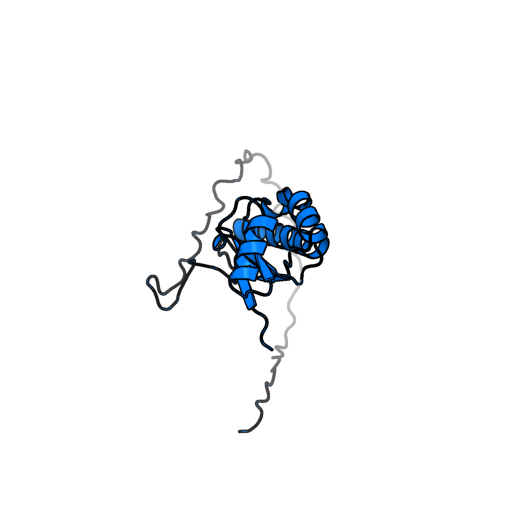LE A 1 91 ? -0.264 6.275 5.430 1.00 98.50 91 ILE A O 1
ATOM 711 N N . ALA A 1 92 ? 0.713 7.502 3.824 1.00 98.50 92 ALA A N 1
ATOM 712 C CA . ALA A 1 92 ? 1.075 8.611 4.702 1.00 98.50 92 ALA A CA 1
ATOM 713 C C . ALA A 1 92 ? -0.157 9.401 5.181 1.00 98.50 92 ALA A C 1
ATOM 715 O O . ALA A 1 92 ? -0.253 9.694 6.371 1.00 98.50 92 ALA A O 1
ATOM 716 N N . GLU A 1 93 ? -1.123 9.681 4.297 1.00 98.38 93 GLU A N 1
ATOM 717 C CA . GLU A 1 93 ? -2.388 10.364 4.636 1.00 98.38 93 GLU A CA 1
ATOM 718 C C . GLU A 1 93 ? -3.190 9.606 5.702 1.00 98.38 93 GLU A C 1
ATOM 720 O O . GLU A 1 93 ? -3.793 10.203 6.595 1.00 98.38 93 GLU A O 1
ATOM 725 N N . ILE A 1 94 ? -3.160 8.273 5.661 1.00 98.06 94 ILE A N 1
ATOM 726 C CA . ILE A 1 94 ? -3.807 7.430 6.673 1.00 98.06 94 ILE A CA 1
ATOM 727 C C . ILE A 1 94 ? -2.860 7.044 7.813 1.00 98.06 94 ILE A C 1
ATOM 729 O O . ILE A 1 94 ? -3.162 6.119 8.564 1.00 98.06 94 ILE A O 1
ATOM 733 N N . GLY A 1 95 ? -1.726 7.733 7.965 1.00 97.94 95 GLY A N 1
ATOM 734 C CA . GLY A 1 95 ? -0.777 7.574 9.070 1.00 97.94 95 GLY A CA 1
ATOM 735 C C . GLY A 1 95 ? -0.173 6.175 9.210 1.00 97.94 95 GLY A C 1
ATOM 736 O O . GLY A 1 95 ? 0.069 5.735 10.336 1.00 97.94 95 GLY A O 1
ATOM 737 N N . GLY A 1 96 ? 0.008 5.465 8.097 1.00 97.75 96 GLY A N 1
ATOM 738 C CA . GLY A 1 96 ? 0.725 4.197 8.030 1.00 97.75 96 GLY A CA 1
ATOM 739 C C . GLY A 1 96 ? 2.246 4.377 7.939 1.00 97.75 96 GLY A C 1
ATOM 740 O O . GLY A 1 96 ? 2.776 5.485 7.884 1.00 97.75 96 GLY A O 1
ATOM 741 N N . LEU A 1 97 ? 2.960 3.255 7.947 1.00 97.75 97 LEU A N 1
ATOM 742 C CA . LEU A 1 97 ? 4.417 3.170 8.069 1.00 97.75 97 LEU A CA 1
ATOM 743 C C . LEU A 1 97 ? 5.129 3.030 6.720 1.00 97.75 97 LEU A C 1
ATOM 745 O O . LEU A 1 97 ? 6.274 3.460 6.589 1.00 97.75 97 LEU A O 1
ATOM 749 N N . GLY A 1 98 ? 4.493 2.411 5.722 1.00 97.62 98 GLY A N 1
ATOM 750 C CA . GLY A 1 98 ? 5.102 2.263 4.402 1.00 97.62 98 GLY A CA 1
ATOM 751 C C . GLY A 1 98 ? 4.440 1.238 3.489 1.00 97.62 98 GLY A C 1
ATOM 752 O O . GLY A 1 98 ? 3.460 0.583 3.845 1.00 97.62 98 GLY A O 1
ATOM 753 N N . ALA A 1 99 ? 5.020 1.108 2.296 1.00 97.75 99 ALA A N 1
ATOM 754 C CA . ALA A 1 99 ? 4.587 0.193 1.248 1.00 97.75 99 ALA A CA 1
ATOM 755 C C . ALA A 1 99 ? 5.634 -0.903 1.002 1.00 97.75 99 ALA A C 1
ATOM 757 O O . ALA A 1 99 ? 6.820 -0.614 0.826 1.00 97.75 99 ALA A O 1
ATOM 758 N N . GLN A 1 100 ? 5.192 -2.158 0.963 1.00 97.44 100 GLN A N 1
ATOM 759 C CA . GLN A 1 100 ? 6.018 -3.320 0.667 1.00 97.44 100 GLN A CA 1
ATOM 760 C C . GLN A 1 100 ? 5.933 -3.668 -0.818 1.00 97.44 100 GLN A C 1
ATOM 762 O O . GLN A 1 100 ? 4.881 -4.065 -1.315 1.00 97.44 100 GLN A O 1
ATOM 767 N N . THR A 1 101 ? 7.060 -3.557 -1.519 1.00 96.81 101 THR A N 1
ATOM 768 C CA . THR A 1 101 ? 7.181 -3.933 -2.931 1.00 96.81 101 THR A CA 1
ATOM 769 C C . THR A 1 101 ? 8.377 -4.859 -3.132 1.00 96.81 101 THR A C 1
ATOM 771 O O . THR A 1 101 ? 9.463 -4.578 -2.615 1.00 96.81 101 THR A O 1
ATOM 774 N N . PRO A 1 102 ? 8.250 -5.936 -3.925 1.00 96.19 102 PRO A N 1
ATOM 775 C CA . PRO A 1 102 ? 9.424 -6.613 -4.446 1.00 96.19 102 PRO A CA 1
ATOM 776 C C . PRO A 1 102 ? 10.134 -5.710 -5.466 1.00 96.19 102 PRO A C 1
ATOM 778 O O . PRO A 1 102 ? 9.559 -4.757 -5.999 1.00 96.19 102 PRO A O 1
ATOM 781 N N . ALA A 1 103 ? 11.375 -6.054 -5.814 1.00 94.88 103 ALA A N 1
ATOM 782 C CA . ALA A 1 103 ? 12.006 -5.478 -7.003 1.00 94.88 103 ALA A CA 1
ATOM 783 C C . ALA A 1 103 ? 11.223 -5.867 -8.273 1.00 94.88 103 ALA A C 1
ATOM 785 O O . ALA A 1 103 ? 11.021 -5.048 -9.164 1.00 94.88 103 ALA A O 1
ATOM 786 N N . SER A 1 104 ? 10.764 -7.119 -8.341 1.00 94.12 104 SER A N 1
ATOM 787 C CA . SER A 1 104 ? 9.906 -7.670 -9.394 1.00 94.12 104 SER A CA 1
ATOM 788 C C . SER A 1 104 ? 9.279 -8.983 -8.926 1.00 94.12 104 SER A C 1
ATOM 790 O O . SER A 1 104 ? 9.894 -9.679 -8.117 1.00 94.12 104 SER A O 1
ATOM 792 N N . TYR A 1 105 ? 8.138 -9.372 -9.492 1.00 92.94 105 TYR A N 1
ATOM 793 C CA . TYR A 1 105 ? 7.505 -10.672 -9.260 1.00 92.94 105 TYR A CA 1
ATOM 794 C C . TYR A 1 105 ? 7.281 -11.401 -10.590 1.00 92.94 105 TYR A C 1
ATOM 796 O O . TYR A 1 105 ? 6.915 -10.775 -11.580 1.00 92.94 105 TYR A O 1
ATOM 804 N N . GLY A 1 106 ? 7.576 -12.704 -10.646 1.00 91.12 106 GLY A N 1
ATOM 805 C CA . GLY A 1 106 ? 7.353 -13.547 -11.834 1.00 91.12 106 GLY A CA 1
ATOM 806 C C . GLY A 1 106 ? 8.167 -13.203 -13.096 1.00 91.12 106 GLY A C 1
ATOM 807 O O . GLY A 1 106 ? 8.048 -13.899 -14.097 1.00 91.12 106 GLY A O 1
ATOM 808 N N . MET A 1 107 ? 9.005 -12.160 -13.071 1.00 91.12 107 MET A N 1
ATOM 809 C CA . MET A 1 107 ? 9.654 -11.628 -14.277 1.00 91.12 107 MET A CA 1
ATOM 810 C C . MET A 1 107 ? 10.870 -12.442 -14.748 1.00 91.12 107 MET A C 1
ATOM 812 O O . MET A 1 107 ? 11.045 -12.654 -15.948 1.00 91.12 107 MET A O 1
ATOM 816 N N . PHE A 1 108 ? 11.748 -12.863 -13.832 1.00 91.88 108 PHE A N 1
ATOM 817 C CA . PHE A 1 108 ? 12.957 -13.621 -14.167 1.00 91.88 108 PHE A CA 1
ATOM 818 C C . PHE A 1 108 ? 13.509 -14.377 -12.954 1.00 91.88 108 PHE A C 1
ATOM 820 O O . PHE A 1 108 ? 13.519 -13.861 -11.837 1.00 91.88 108 PHE A O 1
ATOM 827 N N . SER A 1 109 ? 14.044 -15.575 -13.188 1.00 91.50 109 SER A N 1
ATOM 828 C CA . SER A 1 109 ? 14.811 -16.335 -12.203 1.00 91.50 109 SER A CA 1
ATOM 829 C C . SER A 1 109 ? 15.981 -17.026 -12.889 1.00 91.50 109 SER A C 1
ATOM 831 O O . SER A 1 109 ? 15.798 -17.716 -13.880 1.00 91.50 109 SER A O 1
ATOM 833 N N . ARG A 1 110 ? 17.190 -16.924 -12.322 1.00 92.06 110 ARG A N 1
ATOM 834 C CA . ARG A 1 110 ? 18.359 -17.683 -12.815 1.00 92.06 110 ARG A CA 1
ATOM 835 C C . ARG A 1 110 ? 18.207 -19.196 -12.619 1.00 92.06 110 ARG A C 1
ATOM 837 O O . ARG A 1 110 ? 18.960 -19.963 -13.208 1.00 92.06 110 ARG A O 1
ATOM 844 N N . ARG A 1 111 ? 17.282 -19.614 -11.748 1.00 94.25 111 ARG A N 1
ATOM 845 C CA . ARG A 1 111 ? 17.052 -21.017 -11.371 1.00 94.25 111 ARG A CA 1
ATOM 846 C C . ARG A 1 111 ? 15.937 -21.681 -12.178 1.00 94.25 111 ARG A C 1
ATOM 848 O O . ARG A 1 111 ? 15.766 -22.886 -12.058 1.00 94.25 111 ARG A O 1
ATOM 855 N N . LEU A 1 112 ? 15.183 -20.915 -12.968 1.00 92.00 112 LEU A N 1
ATOM 856 C CA . LEU A 1 112 ? 14.102 -21.429 -13.806 1.00 92.00 112 LEU A CA 1
ATOM 857 C C . LEU A 1 112 ? 14.375 -21.071 -15.270 1.00 92.00 112 LEU A C 1
ATOM 859 O O . LEU A 1 112 ? 14.911 -19.997 -15.538 1.00 92.00 112 LEU A O 1
ATOM 863 N N . PRO A 1 113 ? 14.037 -21.943 -16.231 1.00 88.94 113 PRO A N 1
ATOM 864 C CA . PRO A 1 113 ? 14.144 -21.600 -17.639 1.00 88.94 113 PRO A CA 1
ATOM 865 C C . PRO A 1 113 ? 13.159 -20.468 -18.002 1.00 88.94 113 PRO A C 1
ATOM 867 O O . PRO A 1 113 ? 12.006 -20.504 -17.572 1.00 88.94 113 PRO A O 1
ATOM 870 N N . PRO A 1 114 ? 13.569 -19.487 -18.828 1.00 87.69 114 PRO A N 1
ATOM 871 C CA . PRO A 1 114 ? 14.924 -19.280 -19.345 1.00 87.69 114 PRO A CA 1
ATOM 872 C C . PRO A 1 114 ? 15.877 -18.762 -18.253 1.00 87.69 114 PRO A C 1
ATOM 874 O O . PRO A 1 114 ? 15.587 -17.769 -17.595 1.00 87.69 114 PRO A O 1
ATOM 877 N N . SER A 1 115 ? 17.044 -19.401 -18.102 1.00 83.88 115 SER A N 1
ATOM 878 C CA . SER A 1 115 ? 18.026 -19.084 -17.047 1.00 83.88 115 SER A CA 1
ATOM 879 C C . SER A 1 115 ? 18.866 -17.831 -17.326 1.00 83.88 115 SER A C 1
ATOM 881 O O . SER A 1 115 ? 19.634 -17.390 -16.468 1.00 83.88 115 SER A O 1
ATOM 883 N N . SER A 1 116 ? 18.703 -17.227 -18.506 1.00 80.75 116 SER A N 1
ATOM 884 C CA . SER A 1 116 ? 19.257 -15.927 -18.878 1.00 80.75 116 SER A CA 1
ATOM 885 C C . SER A 1 116 ? 18.132 -14.936 -19.206 1.00 80.75 116 SER A C 1
ATOM 887 O O . SER A 1 116 ? 17.115 -15.328 -19.791 1.00 80.75 116 SER A O 1
ATOM 889 N N . PRO A 1 117 ? 18.273 -13.648 -18.833 1.00 73.25 117 PRO A N 1
ATOM 890 C CA . PRO A 1 117 ? 17.285 -12.641 -19.187 1.00 73.25 117 PRO A CA 1
ATOM 891 C C . PRO A 1 117 ? 17.186 -12.545 -20.706 1.00 73.25 117 PRO A C 1
ATOM 893 O O . PRO A 1 117 ? 18.203 -12.466 -21.402 1.00 73.25 117 PRO A O 1
ATOM 896 N N . ARG A 1 118 ? 15.963 -12.519 -21.236 1.00 70.56 118 ARG A N 1
ATOM 897 C CA . ARG A 1 118 ? 15.770 -12.229 -22.657 1.00 70.56 118 ARG A CA 1
ATOM 898 C C . ARG A 1 118 ? 16.247 -10.803 -22.903 1.00 70.56 118 ARG A C 1
ATOM 900 O O . ARG A 1 118 ? 15.827 -9.884 -22.201 1.00 70.56 118 ARG A O 1
ATOM 907 N N . ALA A 1 119 ? 17.117 -10.619 -23.893 1.00 61.97 119 ALA A N 1
ATOM 908 C CA . ALA A 1 119 ? 17.489 -9.280 -24.318 1.00 61.97 119 ALA A CA 1
ATOM 909 C C . ALA A 1 119 ? 16.204 -8.514 -24.682 1.00 61.97 119 ALA A C 1
ATOM 911 O O . ALA A 1 119 ? 15.357 -9.081 -25.387 1.00 61.97 119 ALA A O 1
ATOM 912 N N . PRO A 1 120 ? 16.024 -7.262 -24.218 1.00 58.94 120 PRO A N 1
ATOM 913 C CA . PRO A 1 120 ? 14.901 -6.452 -24.660 1.00 58.94 120 PRO A CA 1
ATOM 914 C C . PRO A 1 120 ? 14.931 -6.424 -26.185 1.00 58.94 120 PRO A C 1
ATOM 916 O O . PRO A 1 120 ? 15.977 -6.159 -26.789 1.00 58.94 120 PRO A O 1
ATOM 919 N N . ARG A 1 121 ? 13.806 -6.768 -26.822 1.00 51.25 121 ARG A N 1
ATOM 920 C CA . ARG A 1 121 ? 13.695 -6.730 -28.279 1.00 51.25 121 ARG A CA 1
ATOM 921 C C . ARG A 1 121 ? 14.013 -5.295 -28.676 1.00 51.25 121 ARG A C 1
ATOM 923 O O . ARG A 1 121 ? 13.229 -4.399 -28.378 1.00 51.25 121 ARG A O 1
ATOM 930 N N . ARG A 1 122 ? 15.190 -5.053 -29.270 1.00 42.53 122 ARG A N 1
ATOM 931 C CA . ARG A 1 122 ? 15.575 -3.727 -29.764 1.00 42.53 122 ARG A CA 1
ATOM 932 C C . ARG A 1 122 ? 14.413 -3.244 -30.623 1.00 42.53 122 ARG A C 1
ATOM 934 O O . ARG A 1 122 ? 14.180 -3.794 -31.697 1.00 42.53 122 ARG A O 1
ATOM 941 N N . ARG A 1 123 ? 13.677 -2.232 -30.162 1.00 42.69 123 ARG A N 1
ATOM 942 C CA . ARG A 1 123 ? 12.803 -1.468 -31.043 1.00 42.69 123 ARG A CA 1
ATOM 943 C C . ARG A 1 123 ? 13.759 -0.788 -32.011 1.00 42.69 123 ARG A C 1
ATOM 945 O O . ARG A 1 123 ? 14.409 0.191 -31.657 1.00 42.69 123 ARG A O 1
ATOM 952 N N . THR A 1 124 ? 13.966 -1.372 -33.189 1.00 40.84 124 THR A N 1
ATOM 953 C CA . THR A 1 124 ? 14.698 -0.703 -34.261 1.00 40.84 124 THR A CA 1
ATOM 954 C C . THR A 1 124 ? 13.976 0.613 -34.493 1.00 40.84 124 THR A C 1
ATOM 956 O O . THR A 1 124 ? 12.836 0.614 -34.951 1.00 40.84 124 THR A O 1
ATOM 959 N N . ALA A 1 125 ? 14.609 1.724 -34.120 1.00 42.50 125 ALA A N 1
ATOM 960 C CA . ALA A 1 125 ? 14.100 3.086 -34.244 1.00 42.50 125 ALA A CA 1
ATOM 961 C C . ALA A 1 125 ? 14.027 3.538 -35.718 1.00 42.50 125 ALA A C 1
ATOM 963 O O . ALA A 1 125 ? 14.498 4.611 -36.073 1.00 42.50 125 ALA A O 1
ATOM 964 N N . ARG A 1 126 ? 13.493 2.688 -36.602 1.00 35.00 126 ARG A N 1
ATOM 965 C CA . ARG A 1 126 ? 13.403 2.923 -38.045 1.00 35.00 126 ARG A CA 1
ATOM 966 C C . ARG A 1 126 ? 11.974 3.191 -38.522 1.00 35.00 126 ARG A C 1
ATOM 968 O O . ARG A 1 126 ? 11.805 3.503 -39.689 1.00 35.00 126 ARG A O 1
ATOM 975 N N . SER A 1 127 ? 10.964 3.112 -37.649 1.00 38.28 127 SER A N 1
ATOM 976 C CA . SER A 1 127 ? 9.551 3.278 -38.034 1.00 38.28 127 SER A CA 1
ATOM 977 C C . SER A 1 127 ? 8.823 4.469 -37.392 1.00 38.28 127 SER A C 1
ATOM 979 O O . SER A 1 127 ? 7.618 4.584 -37.571 1.00 38.28 127 SER A O 1
ATOM 981 N N . CYS A 1 128 ? 9.508 5.360 -36.662 1.00 31.38 128 CYS A N 1
ATOM 982 C CA . CYS A 1 128 ? 8.881 6.541 -36.036 1.00 31.38 128 CYS A CA 1
ATOM 983 C C . CYS A 1 128 ? 9.577 7.865 -36.389 1.00 31.38 128 CYS A C 1
ATOM 985 O O . CYS A 1 128 ? 9.665 8.763 -35.560 1.00 31.38 128 CYS A O 1
ATOM 987 N N . TRP A 1 129 ? 10.065 7.993 -37.620 1.00 26.59 129 TRP A N 1
ATOM 988 C CA . TRP A 1 129 ? 10.274 9.303 -38.235 1.00 26.59 129 TRP A CA 1
ATOM 989 C C . TRP A 1 129 ? 9.320 9.383 -39.427 1.00 26.59 129 TRP A C 1
ATOM 991 O O . TRP A 1 129 ? 9.397 8.498 -40.284 1.00 26.59 129 TRP A O 1
ATOM 1001 N N . PRO A 1 130 ? 8.431 10.389 -39.527 1.00 37.75 130 PRO A N 1
ATOM 1002 C CA . PRO A 1 130 ? 7.884 10.716 -40.828 1.00 37.75 130 PRO A CA 1
ATOM 1003 C C . PRO A 1 130 ? 9.078 11.085 -41.707 1.00 37.75 130 PRO A C 1
ATOM 1005 O O . PRO A 1 130 ? 9.922 11.894 -41.316 1.00 37.75 130 PRO A O 1
ATOM 1008 N N . ALA A 1 131 ? 9.187 10.433 -42.862 1.00 38.25 131 ALA A N 1
ATOM 1009 C CA . ALA A 1 131 ? 10.139 10.817 -43.884 1.00 38.25 131 ALA A CA 1
ATOM 1010 C C . ALA A 1 131 ? 9.902 12.298 -44.215 1.00 38.25 131 ALA A C 1
ATOM 1012 O O . ALA A 1 131 ? 8.911 12.646 -44.853 1.00 38.25 131 ALA A O 1
ATOM 1013 N N . LEU A 1 132 ? 10.789 13.174 -43.744 1.00 38.03 132 LEU A N 1
ATOM 1014 C CA . LEU A 1 132 ? 10.864 14.532 -44.260 1.00 38.03 132 LEU A CA 1
ATOM 1015 C C . LEU A 1 132 ? 11.232 14.418 -45.747 1.00 38.03 132 LEU A C 1
ATOM 1017 O O . LEU A 1 132 ? 12.201 13.719 -46.067 1.00 38.03 132 LEU A O 1
ATOM 1021 N N . PRO A 1 133 ? 10.479 15.047 -46.664 1.00 39.28 133 PRO A N 1
ATOM 1022 C CA . PRO A 1 133 ? 10.839 15.044 -48.069 1.00 39.28 133 PRO A CA 1
ATOM 1023 C C . PRO A 1 133 ? 12.204 15.714 -48.237 1.00 39.28 133 PRO A C 1
ATOM 1025 O O . PRO A 1 133 ? 12.463 16.821 -47.765 1.00 39.28 133 PRO A O 1
ATOM 1028 N N . ASN A 1 134 ? 13.098 14.977 -48.884 1.00 43.56 134 ASN A N 1
ATOM 1029 C CA . ASN A 1 134 ? 14.466 15.371 -49.148 1.00 43.56 134 ASN A CA 1
ATOM 1030 C C . ASN A 1 134 ? 14.471 16.451 -50.239 1.00 43.56 134 ASN A C 1
ATOM 1032 O O . ASN A 1 134 ? 14.487 16.141 -51.428 1.00 43.56 134 ASN A O 1
ATOM 1036 N N . SER A 1 135 ? 14.453 17.722 -49.847 1.00 43.12 135 SER A N 1
ATOM 1037 C CA . SER A 1 135 ? 14.777 18.823 -50.750 1.00 43.12 135 SER A CA 1
ATOM 1038 C C . SER A 1 135 ? 15.575 19.893 -50.015 1.00 43.12 135 SER A C 1
ATOM 1040 O O . SER A 1 135 ? 15.110 20.447 -49.026 1.00 43.12 135 SER A O 1
ATOM 1042 N N . ALA A 1 136 ? 16.747 20.192 -50.580 1.00 41.47 136 ALA A N 1
ATOM 1043 C CA . ALA A 1 136 ? 17.683 21.265 -50.243 1.00 41.47 136 ALA A CA 1
ATOM 1044 C C . ALA A 1 136 ? 18.665 21.004 -49.082 1.00 41.47 136 ALA A C 1
ATOM 1046 O O . ALA A 1 136 ? 18.413 21.337 -47.931 1.00 41.47 136 ALA A O 1
ATOM 1047 N N . SER A 1 137 ? 19.870 20.518 -49.416 1.00 37.94 137 SER A N 1
ATOM 1048 C CA . SER A 1 137 ? 21.131 21.138 -48.946 1.00 37.94 137 SER A CA 1
ATOM 1049 C C . SER A 1 137 ? 22.389 20.485 -49.547 1.00 37.94 137 SER A C 1
ATOM 1051 O O . SER A 1 137 ? 23.325 20.104 -48.851 1.00 37.94 137 SER A O 1
ATOM 1053 N N . THR A 1 138 ? 22.505 20.444 -50.877 1.00 38.44 138 THR A N 1
ATOM 1054 C CA . THR A 1 138 ? 23.776 20.114 -51.559 1.00 38.44 138 THR A CA 1
ATOM 1055 C C . THR A 1 138 ? 24.743 21.310 -51.631 1.00 38.44 138 THR A C 1
ATOM 1057 O O . THR A 1 138 ? 25.491 21.459 -52.594 1.00 38.44 138 THR A O 1
ATOM 1060 N N . ARG A 1 139 ? 24.744 22.211 -50.638 1.00 42.56 139 ARG A N 1
ATOM 1061 C CA . ARG A 1 139 ? 25.570 23.433 -50.689 1.00 42.56 139 ARG A CA 1
ATOM 1062 C C . ARG A 1 139 ? 26.028 23.949 -49.322 1.00 42.56 139 ARG A C 1
ATOM 1064 O O . ARG A 1 139 ? 25.903 25.126 -49.035 1.00 42.56 139 ARG A O 1
ATOM 1071 N N . ALA A 1 140 ? 26.591 23.083 -48.476 1.00 38.16 140 ALA A N 1
ATOM 1072 C CA . ALA A 1 140 ? 27.327 23.529 -47.282 1.00 38.16 140 ALA A CA 1
ATOM 1073 C C . ALA A 1 140 ? 28.314 22.469 -46.753 1.00 38.16 140 ALA A C 1
ATOM 1075 O O . ALA A 1 140 ? 28.315 22.116 -45.580 1.00 38.16 140 ALA A O 1
ATOM 1076 N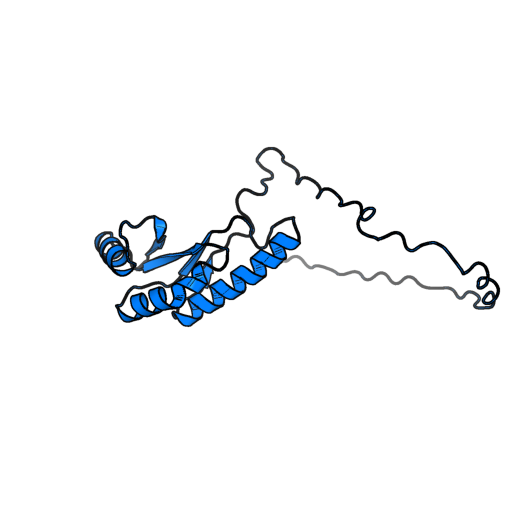 N . ARG A 1 141 ? 29.179 21.924 -47.615 1.00 38.16 141 ARG A N 1
ATOM 1077 C CA . ARG A 1 141 ? 30.378 21.179 -47.181 1.00 38.16 141 ARG A CA 1
ATOM 1078 C C . ARG A 1 141 ? 31.598 21.640 -47.968 1.00 38.16 141 ARG A C 1
ATOM 1080 O O . ARG A 1 141 ? 32.203 20.882 -48.716 1.00 38.16 141 ARG A O 1
ATOM 1087 N N . ARG A 1 142 ? 31.944 22.920 -47.823 1.00 37.72 142 ARG A N 1
ATOM 1088 C CA . ARG A 1 142 ? 33.232 23.453 -48.288 1.00 37.72 142 ARG A CA 1
ATOM 1089 C C . ARG A 1 142 ? 33.643 24.707 -47.512 1.00 37.72 142 ARG A C 1
ATOM 1091 O O . ARG A 1 142 ? 33.798 25.751 -48.115 1.00 37.72 142 ARG A O 1
ATOM 1098 N N . ALA A 1 143 ? 33.796 24.606 -46.190 1.00 36.19 143 ALA A N 1
ATOM 1099 C CA . ALA A 1 143 ? 34.588 25.552 -45.389 1.00 36.19 143 ALA A CA 1
ATOM 1100 C C . ALA A 1 143 ? 34.684 25.082 -43.925 1.00 36.19 143 ALA A C 1
ATOM 1102 O O . ALA A 1 143 ? 33.832 25.423 -43.117 1.00 36.19 143 ALA A O 1
ATOM 1103 N N . SER A 1 144 ? 35.697 24.270 -43.610 1.00 35.31 144 SER A N 1
ATOM 1104 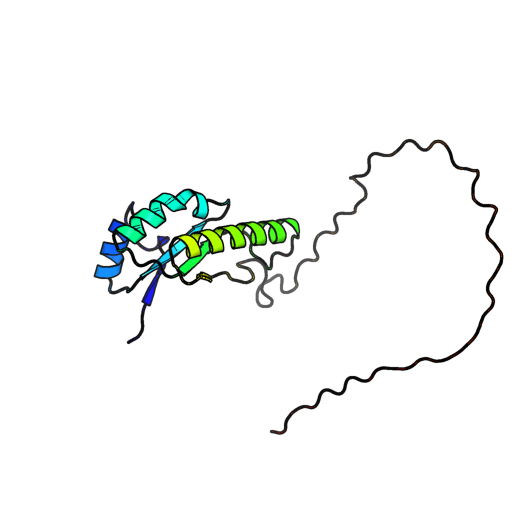C CA . SER A 1 144 ? 36.401 24.246 -42.307 1.00 35.31 144 SER A CA 1
ATOM 1105 C C . SER A 1 144 ? 37.404 23.085 -42.282 1.00 35.31 144 SER A C 1
ATOM 1107 O O . SER A 1 144 ? 37.297 22.111 -41.542 1.00 35.31 144 SER A O 1
ATOM 1109 N N . ARG A 1 145 ? 38.410 23.165 -43.159 1.00 37.19 145 ARG A N 1
ATOM 1110 C CA . ARG A 1 145 ? 39.659 22.404 -43.027 1.00 37.19 145 ARG A CA 1
ATOM 1111 C C . ARG A 1 145 ? 40.791 23.403 -42.834 1.00 37.19 145 ARG A C 1
ATOM 1113 O O . ARG A 1 145 ? 41.388 23.836 -43.806 1.00 37.19 145 ARG A O 1
ATOM 1120 N N . SER A 1 146 ? 41.022 23.770 -41.583 1.00 32.41 146 SER A N 1
ATOM 1121 C CA . SER A 1 146 ? 42.213 24.440 -41.038 1.00 32.41 146 SER A CA 1
ATOM 1122 C C . SER A 1 146 ? 41.783 24.847 -39.632 1.00 32.41 146 SER A C 1
ATOM 1124 O O . SER A 1 146 ? 40.791 25.548 -39.499 1.00 32.41 146 SER A O 1
ATOM 1126 N N . SER A 1 147 ? 42.356 24.420 -38.528 1.00 33.38 147 SER A N 1
ATOM 1127 C CA . SER A 1 147 ? 43.678 23.921 -38.197 1.00 33.38 147 SER A CA 1
ATOM 1128 C C . SER A 1 147 ? 43.527 23.282 -36.808 1.00 33.38 147 SER A C 1
ATOM 1130 O O . SER A 1 147 ? 42.605 23.631 -36.079 1.00 33.38 147 SER A O 1
ATOM 1132 N N . TRP A 1 148 ? 44.389 22.333 -36.456 1.00 29.42 148 TRP A N 1
ATOM 1133 C CA . TRP A 1 148 ? 45.061 22.250 -35.152 1.00 29.42 148 TRP A CA 1
ATOM 1134 C C . TRP A 1 148 ? 45.903 20.976 -35.152 1.00 29.42 148 TRP A C 1
ATOM 1136 O O . TRP A 1 148 ? 45.414 19.848 -35.227 1.00 29.42 148 TRP A O 1
ATOM 1146 N N . SER A 1 149 ? 47.210 21.203 -35.197 1.00 34.41 149 SER A N 1
ATOM 1147 C CA . SER A 1 149 ? 48.262 20.206 -35.132 1.00 34.41 149 SER A CA 1
ATOM 1148 C C . SER A 1 149 ? 48.466 19.711 -33.701 1.00 34.41 149 SER A C 1
ATOM 1150 O O . SER A 1 149 ? 48.222 20.418 -32.730 1.00 34.41 149 SER A O 1
ATOM 1152 N N . ARG A 1 150 ? 48.958 18.474 -33.637 1.00 36.09 150 ARG A N 1
ATOM 1153 C CA . ARG A 1 150 ? 49.321 17.646 -32.481 1.00 36.09 150 ARG A CA 1
ATOM 1154 C C . ARG A 1 150 ? 50.093 18.371 -31.369 1.00 36.09 150 ARG A C 1
ATOM 1156 O O . ARG A 1 150 ? 51.045 19.089 -31.654 1.00 36.09 150 ARG A O 1
ATOM 1163 N N . SER A 1 151 ? 49.834 17.958 -30.130 1.00 33.34 151 SER A N 1
ATOM 1164 C CA . SER A 1 151 ? 50.874 17.758 -29.115 1.00 33.34 151 SER A CA 1
ATOM 1165 C C . SER A 1 151 ? 50.527 16.560 -28.216 1.00 33.34 151 SER A C 1
ATOM 1167 O O . SER A 1 151 ? 49.381 16.129 -28.108 1.00 33.34 151 SER A O 1
ATOM 1169 N N . THR A 1 152 ? 51.582 15.937 -27.714 1.00 38.41 152 THR A N 1
ATOM 1170 C CA . THR A 1 152 ? 51.719 14.583 -27.163 1.00 38.41 152 THR A CA 1
ATOM 1171 C C . THR A 1 152 ? 51.714 14.540 -25.632 1.00 38.41 152 THR A C 1
ATOM 1173 O O . THR A 1 152 ? 52.193 15.478 -25.008 1.00 38.41 152 THR A O 1
ATOM 1176 N N . GLY A 1 153 ? 51.346 13.382 -25.061 1.00 30.30 153 GLY A N 1
ATOM 1177 C CA . GLY A 1 153 ? 51.618 12.989 -23.662 1.00 30.30 153 GLY A CA 1
ATOM 1178 C C . GLY A 1 153 ? 50.526 13.433 -22.682 1.00 30.30 153 GLY A C 1
ATOM 1179 O O . GLY A 1 153 ? 49.962 14.500 -22.842 1.00 30.30 153 GLY A O 1
ATOM 1180 N N . THR A 1 154 ? 50.098 12.681 -21.673 1.00 33.34 154 THR A N 1
ATOM 1181 C CA . THR A 1 154 ? 50.577 11.457 -21.019 1.00 33.34 154 THR A CA 1
ATOM 1182 C C . THR A 1 154 ? 49.354 10.781 -20.385 1.00 33.34 154 THR A C 1
ATOM 1184 O O . THR A 1 154 ? 48.404 11.432 -19.957 1.00 33.34 154 THR A O 1
ATOM 1187 N N . ARG A 1 155 ? 49.350 9.447 -20.371 1.00 35.84 155 ARG A N 1
ATOM 1188 C CA . ARG A 1 155 ? 48.275 8.612 -19.827 1.00 35.84 155 ARG A CA 1
ATOM 1189 C C . ARG A 1 155 ? 48.516 8.420 -18.326 1.00 35.84 155 ARG A C 1
ATOM 1191 O O . ARG A 1 155 ? 49.445 7.708 -17.965 1.00 35.84 155 ARG A O 1
ATOM 1198 N N . THR A 1 156 ? 47.672 9.003 -17.476 1.00 33.69 156 THR A N 1
ATOM 1199 C CA . THR A 1 156 ? 47.679 8.740 -16.025 1.00 33.69 156 THR A CA 1
ATOM 1200 C C . THR A 1 156 ? 46.539 7.790 -15.678 1.00 33.69 156 THR A C 1
ATOM 1202 O O . THR A 1 156 ? 45.361 8.112 -15.826 1.00 33.69 156 THR A O 1
ATOM 1205 N N . THR A 1 157 ? 46.905 6.583 -15.263 1.00 33.91 157 THR A N 1
ATOM 1206 C CA . THR A 1 157 ? 46.019 5.561 -14.701 1.00 33.91 157 THR A CA 1
ATOM 1207 C C . THR A 1 157 ? 45.656 5.918 -13.262 1.00 33.91 157 THR A C 1
ATOM 1209 O O . THR A 1 157 ? 46.547 6.146 -12.449 1.00 33.91 157 THR A O 1
ATOM 1212 N N . TRP A 1 158 ? 44.364 5.918 -12.935 1.00 28.88 158 TRP A N 1
ATOM 1213 C CA . TRP A 1 158 ? 43.876 5.993 -11.558 1.00 28.88 158 TRP A CA 1
ATOM 1214 C C . TRP A 1 158 ? 43.709 4.576 -11.003 1.00 28.88 158 TRP A C 1
ATOM 1216 O O . TRP A 1 158 ? 42.903 3.797 -11.508 1.00 28.88 158 TRP A O 1
ATOM 1226 N N . SER A 1 159 ? 44.485 4.235 -9.976 1.00 32.59 159 SER A N 1
ATOM 1227 C CA . SER A 1 159 ? 44.344 3.013 -9.184 1.00 32.59 159 SER A CA 1
ATOM 1228 C C . SER A 1 159 ? 43.462 3.290 -7.964 1.00 32.59 159 SER A C 1
ATOM 1230 O O . SER A 1 159 ? 43.868 4.027 -7.068 1.00 32.59 159 SER A O 1
ATOM 1232 N N . THR A 1 160 ? 42.272 2.694 -7.893 1.00 37.34 160 THR A N 1
ATOM 1233 C CA . THR A 1 160 ? 41.462 2.660 -6.665 1.00 37.34 160 THR A CA 1
ATOM 1234 C C . THR A 1 160 ? 41.800 1.395 -5.881 1.00 37.34 160 THR A C 1
ATOM 1236 O O . THR A 1 160 ? 41.351 0.304 -6.235 1.00 37.34 160 THR A O 1
ATOM 1239 N N . GLY A 1 161 ? 42.619 1.535 -4.838 1.00 30.56 161 GLY A N 1
ATOM 1240 C CA . GLY A 1 161 ? 42.900 0.467 -3.881 1.00 30.56 161 GLY A CA 1
ATOM 1241 C C . GLY A 1 161 ? 41.697 0.223 -2.972 1.00 30.56 161 GLY A C 1
ATOM 1242 O O . GLY A 1 161 ? 41.291 1.108 -2.226 1.00 30.56 161 GLY A O 1
ATOM 1243 N N . TRP A 1 162 ? 41.127 -0.978 -3.043 1.00 35.00 162 TRP A N 1
ATOM 1244 C CA . TRP A 1 162 ? 40.155 -1.483 -2.076 1.00 35.00 162 TRP A CA 1
ATOM 1245 C C . TRP A 1 162 ? 40.898 -2.326 -1.038 1.00 35.00 162 TRP A C 1
ATOM 1247 O O . TRP A 1 162 ? 41.358 -3.426 -1.344 1.00 35.00 162 TRP A O 1
ATOM 1257 N N . ASN A 1 163 ? 41.014 -1.814 0.188 1.00 38.91 163 ASN A N 1
ATOM 1258 C CA . ASN A 1 163 ? 41.488 -2.589 1.334 1.00 38.91 163 ASN A CA 1
ATOM 1259 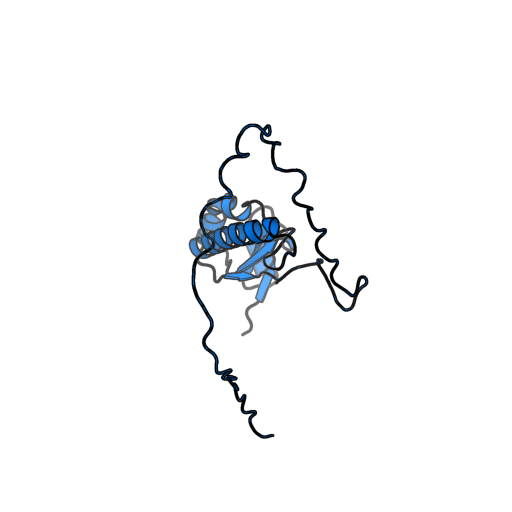C C . ASN A 1 163 ? 40.387 -3.560 1.792 1.00 38.91 163 ASN A C 1
ATOM 1261 O O . ASN A 1 163 ? 39.262 -3.144 2.071 1.00 38.91 163 ASN A O 1
ATOM 1265 N N . ARG A 1 164 ? 40.717 -4.852 1.890 1.00 42.16 164 ARG A N 1
ATOM 1266 C CA . ARG A 1 164 ? 39.932 -5.859 2.627 1.00 42.16 164 ARG A CA 1
ATOM 1267 C C . ARG A 1 164 ? 40.358 -5.863 4.105 1.00 42.16 164 ARG A C 1
ATOM 1269 O O . ARG A 1 164 ? 41.555 -5.725 4.354 1.00 42.16 164 ARG A O 1
ATOM 1276 N N . PRO A 1 165 ? 39.443 -6.068 5.070 1.00 44.50 165 PRO A N 1
ATOM 1277 C CA . PRO A 1 165 ? 39.819 -6.306 6.461 1.00 44.50 165 PRO A CA 1
ATOM 1278 C C . PRO A 1 165 ? 40.247 -7.772 6.684 1.00 44.50 165 PRO A C 1
ATOM 1280 O O . PRO A 1 165 ? 39.865 -8.640 5.888 1.00 44.50 165 PRO A O 1
ATOM 1283 N N . PRO A 1 166 ? 41.054 -8.049 7.727 1.00 58.81 166 PRO A N 1
ATOM 1284 C CA . PRO A 1 166 ? 41.564 -9.384 8.014 1.00 58.81 166 PRO A CA 1
ATOM 1285 C C . PRO A 1 166 ? 40.503 -10.281 8.667 1.00 58.81 166 PRO A C 1
ATOM 1287 O O . PRO A 1 166 ? 39.507 -9.802 9.207 1.00 58.81 166 PRO A O 1
ATOM 1290 N N . THR A 1 167 ? 40.758 -11.582 8.539 1.00 62.22 167 THR A N 1
ATOM 1291 C CA . THR A 1 167 ? 39.971 -12.741 8.992 1.00 62.22 167 THR A CA 1
ATOM 1292 C C . THR A 1 167 ? 39.830 -12.850 10.497 1.00 62.22 167 THR A C 1
ATOM 1294 O O . THR A 1 167 ? 40.856 -12.610 11.174 1.00 62.22 167 THR A O 1
#